Protein AF-A0A953U2Q8-F1 (afdb_monomer)

Radius of gyration: 19.76 Å; Cα contacts (8 Å, |Δi|>4): 92; chains: 1; bounding box: 66×37×39 Å

Secondary structure (DSSP, 8-state):
--HHHHHHHHHHHTTT--TT------S-EEEEE-TBSSS---HHHHHHH-TTEEEEEE-SS-BTTHHHH-HHHHHHHHHHHTGGGGGGGSSSS-------

pLDDT: mean 87.25, std 16.46, range [41.5, 98.62]

Mean predicted aligned error: 8.14 Å

Structure (mmCIF, N/CA/C/O backbone):
data_AF-A0A953U2Q8-F1
#
_entry.id   AF-A0A953U2Q8-F1
#
loop_
_atom_site.group_PDB
_atom_site.id
_atom_site.type_symbol
_atom_site.label_atom_id
_atom_site.label_alt_id
_atom_site.label_comp_id
_atom_site.label_asym_id
_atom_site.label_entity_id
_atom_site.label_seq_id
_atom_site.pdbx_PDB_ins_code
_atom_site.Cartn_x
_atom_site.Cartn_y
_atom_site.Cartn_z
_atom_site.occupancy
_atom_site.B_iso_or_equiv
_atom_site.auth_seq_id
_atom_site.auth_comp_id
_atom_site.auth_asym_id
_atom_site.auth_atom_id
_atom_site.pdbx_PDB_model_num
ATOM 1 N N . ASN A 1 1 ? 20.501 16.341 -7.539 1.00 76.50 1 ASN A N 1
ATOM 2 C CA . ASN A 1 1 ? 21.106 16.328 -6.183 1.00 76.50 1 ASN A CA 1
ATOM 3 C C . ASN A 1 1 ? 20.365 15.470 -5.143 1.00 76.50 1 ASN A C 1
ATOM 5 O O . ASN A 1 1 ? 20.627 15.638 -3.964 1.00 76.50 1 ASN A O 1
ATOM 9 N N . THR A 1 2 ? 19.502 14.513 -5.516 1.00 94.75 2 THR A N 1
ATOM 10 C CA . THR A 1 2 ? 18.705 13.718 -4.546 1.00 94.75 2 THR A CA 1
ATOM 11 C C . THR A 1 2 ? 19.136 12.255 -4.392 1.00 94.75 2 THR A C 1
ATOM 13 O O . THR A 1 2 ? 18.709 11.596 -3.451 1.00 94.75 2 THR A O 1
ATOM 16 N N . ALA A 1 3 ? 19.998 11.736 -5.272 1.00 93.75 3 ALA A N 1
ATOM 17 C CA . ALA A 1 3 ? 20.366 10.317 -5.274 1.00 93.75 3 ALA A CA 1
ATOM 18 C C . ALA A 1 3 ? 21.069 9.869 -3.976 1.00 93.75 3 ALA A C 1
ATOM 20 O O . ALA A 1 3 ? 20.667 8.884 -3.364 1.00 93.75 3 ALA A O 1
ATOM 21 N N . LEU A 1 4 ? 22.086 10.614 -3.521 1.00 94.88 4 LEU A N 1
ATOM 22 C CA . LEU A 1 4 ? 22.870 10.245 -2.335 1.00 94.88 4 LEU A CA 1
ATOM 23 C C . LEU A 1 4 ? 22.077 10.396 -1.032 1.00 94.88 4 LEU A C 1
ATOM 25 O O . LEU A 1 4 ? 22.125 9.519 -0.172 1.00 94.88 4 LEU A O 1
ATOM 29 N N . SER A 1 5 ? 21.321 11.488 -0.888 1.00 94.94 5 SER A N 1
ATOM 30 C CA . SER A 1 5 ? 20.476 11.696 0.291 1.00 94.94 5 SER A CA 1
ATOM 31 C C . SER A 1 5 ? 19.316 10.697 0.351 1.00 94.94 5 SER A C 1
ATOM 33 O O . SER A 1 5 ? 18.978 10.251 1.442 1.00 94.94 5 SER A O 1
ATOM 35 N N . GLY A 1 6 ? 18.767 10.274 -0.794 1.00 93.25 6 GLY A N 1
ATOM 36 C CA . GLY A 1 6 ? 17.772 9.199 -0.861 1.00 93.25 6 GLY A CA 1
ATOM 37 C C . GLY A 1 6 ? 18.342 7.825 -0.489 1.00 93.25 6 GLY A C 1
ATOM 38 O O . GLY A 1 6 ? 17.742 7.104 0.305 1.00 93.25 6 GLY A O 1
ATOM 39 N N . ALA A 1 7 ? 19.533 7.480 -0.992 1.00 93.69 7 ALA A N 1
ATOM 40 C CA . ALA A 1 7 ? 20.195 6.208 -0.681 1.00 93.69 7 ALA A CA 1
ATOM 41 C C . ALA A 1 7 ? 20.561 6.067 0.809 1.00 93.69 7 ALA A C 1
ATOM 43 O O . ALA A 1 7 ? 20.557 4.962 1.350 1.00 93.69 7 ALA A O 1
ATOM 44 N N . ARG A 1 8 ? 20.824 7.182 1.502 1.00 94.31 8 ARG A N 1
ATOM 45 C CA . ARG A 1 8 ? 21.167 7.196 2.933 1.00 94.31 8 ARG A CA 1
ATOM 46 C C . ARG A 1 8 ? 20.099 6.546 3.823 1.00 94.31 8 ARG A C 1
ATOM 48 O O . ARG A 1 8 ? 20.461 5.891 4.797 1.00 94.31 8 ARG A O 1
ATOM 55 N N . LEU A 1 9 ? 18.818 6.640 3.454 1.00 91.44 9 LEU A N 1
ATOM 56 C CA . LEU A 1 9 ? 17.728 5.969 4.174 1.00 91.44 9 LEU A CA 1
ATOM 57 C C . LEU A 1 9 ? 17.920 4.449 4.236 1.00 91.44 9 LEU A C 1
ATOM 59 O O . LEU A 1 9 ? 17.602 3.837 5.252 1.00 91.44 9 LEU A O 1
ATOM 63 N N . TYR A 1 10 ? 18.463 3.834 3.182 1.00 89.50 10 TYR A N 1
ATOM 64 C CA . TYR A 1 10 ? 18.739 2.397 3.175 1.00 89.50 10 TYR A CA 1
ATOM 65 C C . TYR A 1 10 ? 19.866 2.050 4.143 1.00 89.50 10 TYR A C 1
ATOM 67 O O . TYR A 1 10 ? 19.717 1.129 4.941 1.00 89.50 10 TYR A O 1
ATOM 75 N N . TRP A 1 11 ? 20.962 2.815 4.121 1.00 91.31 11 TRP A N 1
ATOM 76 C CA . TRP A 1 11 ? 22.106 2.597 5.011 1.00 91.31 11 TRP A CA 1
ATOM 77 C C . TRP A 1 11 ? 21.723 2.711 6.489 1.00 91.31 11 TRP A C 1
ATOM 79 O O . TRP A 1 11 ? 22.082 1.863 7.303 1.00 91.31 11 TRP A O 1
ATOM 89 N N . GLU A 1 12 ? 20.948 3.736 6.843 1.00 91.88 12 GLU A N 1
ATOM 90 C CA . GLU A 1 12 ? 20.570 3.983 8.237 1.00 91.88 12 GLU A CA 1
ATOM 91 C C . GLU A 1 12 ? 19.647 2.897 8.806 1.00 91.88 12 GLU A C 1
ATOM 93 O O . GLU A 1 12 ? 19.712 2.612 10.008 1.00 91.88 12 GLU A O 1
ATOM 98 N N . ASN A 1 13 ? 18.844 2.264 7.945 1.00 88.94 13 ASN A N 1
ATOM 99 C CA . ASN A 1 13 ? 17.836 1.270 8.313 1.00 88.94 13 ASN A CA 1
ATOM 100 C C . ASN A 1 13 ? 18.248 -0.187 8.041 1.00 88.94 13 ASN A C 1
ATOM 102 O O . ASN A 1 13 ? 17.521 -1.108 8.433 1.00 88.94 13 ASN A O 1
ATOM 106 N N . TRP A 1 14 ? 19.397 -0.415 7.395 1.00 86.12 14 TRP A N 1
ATOM 107 C CA . TRP A 1 14 ? 19.865 -1.748 7.019 1.00 86.12 14 TRP A CA 1
ATOM 108 C C . TRP A 1 14 ? 19.968 -2.671 8.238 1.00 86.12 14 TRP A C 1
ATOM 110 O O . TRP A 1 14 ? 20.610 -2.339 9.234 1.00 86.12 14 TRP A O 1
ATOM 120 N N . GLY A 1 15 ? 19.296 -3.824 8.180 1.00 79.75 15 GLY A N 1
ATOM 121 C CA . GLY A 1 15 ? 19.276 -4.818 9.261 1.00 79.75 15 GLY A CA 1
ATOM 122 C C . GLY A 1 15 ? 18.530 -4.404 10.540 1.00 79.75 15 GLY A C 1
ATOM 123 O O . GLY A 1 15 ? 18.440 -5.211 11.459 1.00 79.75 15 GLY A O 1
ATOM 124 N N . LYS A 1 16 ? 17.978 -3.183 10.619 1.00 81.12 16 LYS A N 1
ATOM 125 C CA . LYS A 1 16 ? 17.269 -2.674 11.812 1.00 81.12 16 LYS A CA 1
ATOM 126 C C . LYS A 1 16 ? 15.750 -2.776 11.709 1.00 81.12 16 LYS A C 1
ATOM 128 O O . LYS A 1 16 ? 15.067 -2.876 12.726 1.00 81.12 16 LYS A O 1
ATOM 133 N N . LEU A 1 17 ? 15.201 -2.722 10.496 1.00 76.75 17 LEU A N 1
ATOM 134 C CA . LEU A 1 17 ? 13.758 -2.771 10.279 1.00 76.75 17 LEU A CA 1
ATOM 135 C C . LEU A 1 17 ? 13.298 -4.202 9.990 1.00 76.75 17 LEU A C 1
ATOM 137 O O . LEU A 1 17 ? 13.650 -4.794 8.974 1.00 76.75 17 LEU A O 1
ATOM 141 N N . GLY A 1 18 ? 12.434 -4.736 10.856 1.00 78.75 18 GLY A N 1
ATOM 142 C CA . GLY A 1 18 ? 11.617 -5.905 10.534 1.00 78.75 18 GLY A CA 1
ATOM 143 C C . GLY A 1 18 ? 10.501 -5.507 9.570 1.00 78.75 18 GLY A C 1
ATOM 144 O O . GLY A 1 18 ? 9.373 -5.291 10.011 1.00 78.75 18 GLY A O 1
ATOM 145 N N . PHE A 1 19 ? 10.826 -5.348 8.282 1.00 70.62 19 PHE A N 1
ATOM 146 C CA . PHE A 1 19 ? 9.915 -4.824 7.249 1.00 70.62 19 PHE A CA 1
ATOM 147 C C . PHE A 1 19 ? 8.580 -5.579 7.162 1.00 70.62 19 PHE A C 1
ATOM 149 O O . PHE A 1 19 ? 7.555 -4.967 6.884 1.00 70.62 19 PHE A O 1
ATOM 156 N N . PHE A 1 20 ? 8.582 -6.877 7.472 1.00 74.62 20 PHE A N 1
ATOM 157 C CA . PHE A 1 20 ? 7.396 -7.738 7.423 1.00 74.62 20 PHE A CA 1
ATOM 158 C C . PHE A 1 20 ? 6.774 -8.023 8.795 1.00 74.62 20 PHE A C 1
ATOM 160 O O . PHE A 1 20 ? 5.812 -8.785 8.895 1.00 74.62 20 PHE A O 1
ATOM 167 N N . ASN A 1 21 ? 7.306 -7.437 9.869 1.00 85.88 21 ASN A N 1
ATOM 168 C CA . ASN A 1 21 ? 6.781 -7.685 11.204 1.00 85.88 21 ASN A CA 1
ATOM 169 C C . ASN A 1 21 ? 5.441 -6.965 11.378 1.00 85.88 21 ASN A C 1
ATOM 171 O O . ASN A 1 21 ? 5.336 -5.756 11.167 1.00 85.88 21 ASN A O 1
ATOM 175 N N . ALA A 1 22 ? 4.426 -7.696 11.839 1.00 85.25 22 ALA A N 1
ATOM 176 C CA . ALA A 1 22 ? 3.181 -7.098 12.298 1.00 85.25 22 ALA A CA 1
ATOM 177 C C . ALA A 1 22 ? 3.460 -6.217 13.527 1.00 85.25 22 ALA A C 1
ATOM 179 O O . ALA A 1 22 ? 3.939 -6.705 14.549 1.00 85.25 22 ALA A O 1
ATOM 180 N N . LYS A 1 23 ? 3.161 -4.916 13.427 1.00 86.25 23 LYS A N 1
ATOM 181 C CA . LYS A 1 23 ? 3.387 -3.932 14.505 1.00 86.25 23 LYS A CA 1
ATOM 182 C C . LYS A 1 23 ? 2.123 -3.581 15.303 1.00 86.25 23 LYS A C 1
ATOM 184 O O . LYS A 1 23 ? 2.160 -2.660 16.109 1.00 86.25 23 LYS A O 1
ATOM 189 N N . GLY A 1 24 ? 1.012 -4.290 15.080 1.00 84.88 24 GLY A N 1
ATOM 190 C CA . GLY A 1 24 ? -0.221 -4.135 15.864 1.00 84.88 24 GLY A CA 1
ATOM 191 C C . GLY A 1 24 ? -0.919 -2.782 15.692 1.00 84.88 24 GLY A C 1
ATOM 192 O O . GLY A 1 24 ? -1.393 -2.203 16.667 1.00 84.88 24 GLY A O 1
ATOM 193 N N . VAL A 1 25 ? -0.979 -2.255 14.466 1.00 91.38 25 VAL A N 1
ATOM 194 C CA . VAL A 1 25 ? -1.620 -0.959 14.187 1.00 91.38 25 VAL A CA 1
ATOM 195 C C . VAL A 1 25 ? -3.128 -1.063 14.451 1.00 91.38 25 VAL A C 1
ATOM 197 O O . VAL A 1 25 ? -3.834 -1.812 13.782 1.00 91.38 25 VAL A O 1
ATOM 200 N N . SER A 1 26 ? -3.625 -0.310 15.436 1.00 93.00 26 SER A N 1
ATOM 201 C CA . SER A 1 26 ? -4.975 -0.465 16.008 1.00 93.00 26 SER A CA 1
ATOM 202 C C . SER A 1 26 ? -6.000 0.582 15.544 1.00 93.00 26 SER A C 1
ATOM 204 O O . SER A 1 26 ? -7.089 0.693 16.120 1.00 93.00 26 SER A O 1
ATOM 206 N N . ILE A 1 27 ? -5.674 1.350 14.505 1.00 95.50 27 ILE A N 1
ATOM 207 C CA . ILE A 1 27 ? -6.588 2.272 13.812 1.00 95.50 27 ILE 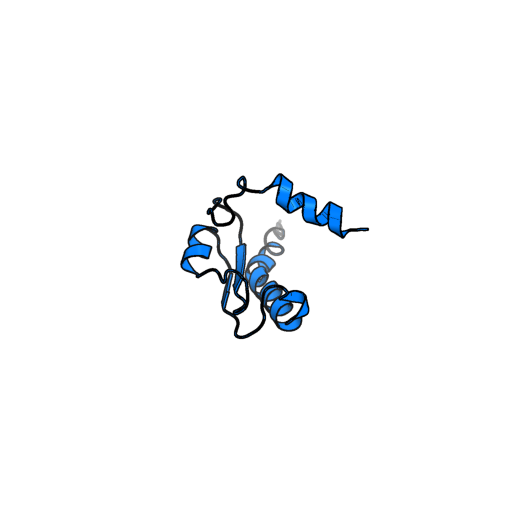A CA 1
ATOM 208 C C . ILE A 1 27 ? -7.208 1.591 12.580 1.00 95.50 27 ILE A C 1
ATOM 210 O O . ILE A 1 27 ? -6.689 0.560 12.156 1.00 95.50 27 ILE A O 1
ATOM 214 N N . PRO A 1 28 ? -8.301 2.121 11.998 1.00 96.88 28 PRO A N 1
ATOM 215 C CA . PRO A 1 28 ? -8.838 1.602 10.742 1.00 96.88 28 PRO A CA 1
ATOM 216 C C . PRO A 1 28 ? -7.798 1.642 9.613 1.00 96.88 28 PRO A C 1
ATOM 218 O O . PRO A 1 28 ? -7.155 2.671 9.410 1.00 96.88 28 PRO A O 1
ATOM 221 N N . VAL A 1 29 ? -7.651 0.539 8.875 1.00 97.25 29 VAL A N 1
ATOM 22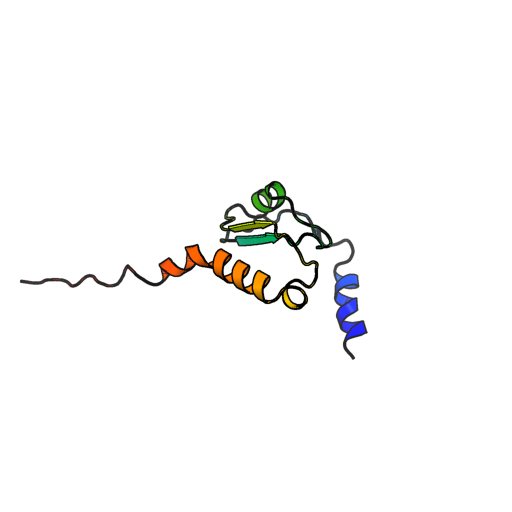2 C CA . VAL A 1 29 ? -6.696 0.415 7.758 1.00 97.25 29 VAL A CA 1
ATOM 223 C C . VAL A 1 29 ? -7.386 -0.159 6.523 1.00 97.25 29 VAL A C 1
ATOM 225 O O . VAL A 1 29 ? -8.201 -1.071 6.630 1.00 97.25 29 VAL A O 1
ATOM 228 N N . ALA A 1 30 ? -7.034 0.356 5.347 1.00 97.56 30 ALA A N 1
ATOM 229 C CA . ALA A 1 30 ? -7.406 -0.197 4.050 1.00 97.56 30 ALA A CA 1
ATOM 230 C C . ALA A 1 30 ? -6.149 -0.709 3.334 1.00 97.56 30 ALA A C 1
ATOM 232 O O . ALA A 1 30 ? -5.105 -0.061 3.396 1.00 97.56 30 ALA A O 1
ATOM 233 N N . VAL A 1 31 ? -6.249 -1.856 2.662 1.00 97.69 31 VAL A N 1
ATOM 234 C CA . VAL A 1 31 ? -5.153 -2.457 1.888 1.00 97.69 31 VAL A CA 1
ATOM 235 C C . VAL A 1 31 ? -5.638 -2.780 0.476 1.00 97.69 31 VAL A C 1
ATOM 237 O O . VAL A 1 31 ? -6.644 -3.462 0.299 1.00 97.69 31 VAL A O 1
ATOM 240 N N . SER A 1 32 ? -4.877 -2.344 -0.521 1.00 98.12 32 SER A N 1
ATOM 241 C CA . SER A 1 32 ? -5.124 -2.610 -1.938 1.00 98.12 32 SER A CA 1
ATOM 242 C C . SER A 1 32 ? -3.886 -3.275 -2.518 1.00 98.12 32 SER A C 1
ATOM 244 O O . SER A 1 32 ? -2.795 -2.711 -2.466 1.00 98.12 32 SER A O 1
ATOM 246 N N . VAL A 1 33 ? -4.034 -4.508 -2.997 1.00 97.88 33 VAL A N 1
ATOM 247 C CA . VAL A 1 33 ? -2.919 -5.362 -3.422 1.00 97.88 33 VAL A CA 1
ATOM 248 C C . VAL A 1 33 ? -2.859 -5.384 -4.941 1.00 97.88 33 VAL A C 1
ATOM 250 O O . VAL A 1 33 ? -3.687 -6.024 -5.588 1.00 97.88 33 VAL A O 1
ATOM 253 N N . PHE A 1 34 ? -1.870 -4.687 -5.488 1.00 97.69 34 PHE A N 1
ATOM 254 C CA . PHE A 1 34 ? -1.538 -4.704 -6.907 1.00 97.69 34 PHE A CA 1
ATOM 255 C C . PHE A 1 34 ? -0.720 -5.968 -7.238 1.00 97.69 34 PHE A C 1
ATOM 257 O O . PHE A 1 34 ? 0.123 -6.359 -6.423 1.00 97.69 34 PHE A O 1
ATOM 264 N N . PRO A 1 35 ? -0.988 -6.649 -8.368 1.00 96.50 35 PRO A N 1
ATOM 265 C CA . PRO A 1 35 ? -0.416 -7.966 -8.652 1.00 96.50 35 PRO A CA 1
ATOM 266 C C . PRO A 1 35 ? 1.107 -7.957 -8.831 1.00 96.50 35 PRO A C 1
ATOM 268 O O . PRO A 1 35 ? 1.750 -8.915 -8.406 1.00 96.50 35 PRO A O 1
ATOM 271 N N . ASP A 1 36 ? 1.676 -6.875 -9.373 1.00 96.00 36 ASP A N 1
ATOM 272 C CA . ASP A 1 36 ? 3.111 -6.753 -9.677 1.00 96.00 36 ASP A CA 1
ATOM 273 C C . ASP A 1 36 ? 3.881 -5.935 -8.613 1.00 96.00 36 ASP A C 1
ATOM 275 O O . ASP A 1 36 ? 4.949 -5.376 -8.873 1.00 96.00 36 ASP A O 1
ATOM 279 N N . GLU A 1 37 ? 3.329 -5.810 -7.400 1.00 94.44 37 GLU A N 1
ATOM 280 C CA . GLU A 1 37 ? 4.060 -5.290 -6.236 1.00 94.44 37 GLU A CA 1
ATOM 281 C C . GLU A 1 37 ? 5.197 -6.254 -5.852 1.00 94.44 37 GLU A C 1
ATOM 283 O O . GLU A 1 37 ? 5.087 -7.466 -6.019 1.00 94.44 37 GLU A O 1
ATOM 288 N N . LEU A 1 38 ? 6.284 -5.735 -5.277 1.00 90.88 38 LEU A N 1
ATOM 289 C CA . LEU A 1 38 ? 7.437 -6.533 -4.858 1.00 90.88 38 LEU A CA 1
ATOM 290 C C . LEU A 1 38 ? 7.054 -7.616 -3.833 1.00 90.88 38 LEU A C 1
ATOM 292 O O . LEU A 1 38 ? 7.612 -8.711 -3.842 1.00 90.88 38 LEU A O 1
ATOM 296 N N . TYR A 1 39 ? 6.090 -7.308 -2.959 1.00 86.81 39 TYR A N 1
ATOM 297 C CA . TYR A 1 39 ? 5.539 -8.232 -1.967 1.00 86.81 39 TYR A CA 1
ATOM 298 C C . TYR A 1 39 ? 4.009 -8.092 -1.869 1.00 86.81 39 TYR A C 1
ATOM 300 O O . TYR A 1 39 ? 3.508 -7.372 -0.998 1.00 86.81 39 TYR A O 1
ATOM 308 N N . PRO A 1 40 ? 3.236 -8.787 -2.722 1.00 90.06 40 PRO A N 1
ATOM 309 C CA . PRO A 1 40 ? 1.782 -8.706 -2.705 1.00 90.06 40 PRO A CA 1
ATOM 310 C C . PRO A 1 40 ? 1.233 -9.413 -1.458 1.00 90.06 40 PRO A C 1
ATOM 312 O O . PRO A 1 40 ? 1.151 -10.641 -1.389 1.00 90.06 40 PRO A O 1
ATOM 315 N N . ALA A 1 41 ? 0.865 -8.629 -0.443 1.00 88.94 41 ALA A N 1
ATOM 316 C CA . ALA A 1 41 ? 0.467 -9.149 0.861 1.00 88.94 41 ALA A CA 1
ATOM 317 C C . ALA A 1 41 ? -0.818 -10.007 0.779 1.00 88.94 41 ALA A C 1
ATOM 319 O O . ALA A 1 41 ? -1.893 -9.503 0.421 1.00 88.94 41 ALA A O 1
ATOM 320 N N . PRO A 1 42 ? -0.772 -11.296 1.170 1.00 93.44 42 PRO A N 1
ATOM 321 C CA . PRO A 1 42 ? -1.975 -12.101 1.336 1.00 93.44 42 PRO A CA 1
ATOM 322 C C . PRO A 1 42 ? -2.912 -11.494 2.387 1.00 93.44 42 PRO A C 1
ATOM 324 O O . PRO A 1 42 ? -2.467 -10.878 3.357 1.00 93.44 42 PRO A O 1
ATOM 327 N N . ARG A 1 43 ? -4.220 -11.734 2.246 1.00 95.44 43 ARG A N 1
ATOM 328 C CA . ARG A 1 43 ? -5.234 -11.209 3.174 1.00 95.44 43 ARG A CA 1
ATOM 329 C C . ARG A 1 43 ? -4.953 -11.579 4.630 1.00 95.44 43 ARG A C 1
ATOM 331 O O . ARG A 1 43 ? -5.016 -10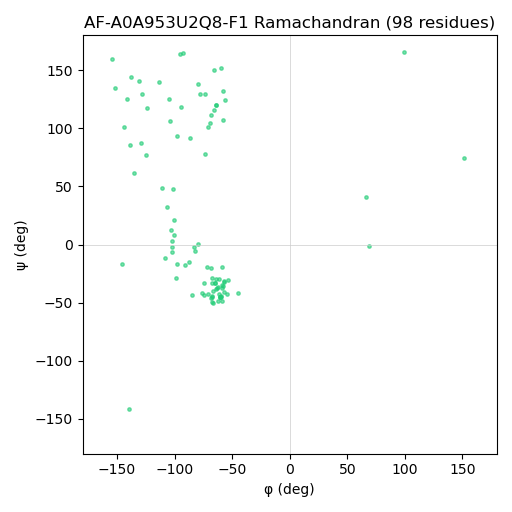.719 5.497 1.00 95.44 43 ARG A O 1
ATOM 338 N N . SER A 1 44 ? -4.556 -12.825 4.880 1.00 94.38 44 SER A N 1
ATOM 339 C CA . SER A 1 44 ? -4.229 -13.311 6.225 1.00 94.38 44 SER A CA 1
ATOM 340 C C . SER A 1 44 ? -3.055 -12.567 6.872 1.00 94.38 44 SER A C 1
ATOM 342 O O . SER A 1 44 ? -3.002 -12.435 8.094 1.00 94.38 44 SER A O 1
ATOM 344 N N . TRP A 1 45 ? -2.108 -12.064 6.074 1.00 93.06 45 TRP A N 1
ATOM 345 C CA . TRP A 1 45 ? -1.009 -11.238 6.574 1.00 93.06 45 TRP A CA 1
ATOM 346 C C . TRP A 1 45 ? -1.505 -9.834 6.917 1.00 93.06 45 TRP A C 1
ATOM 348 O O . TRP A 1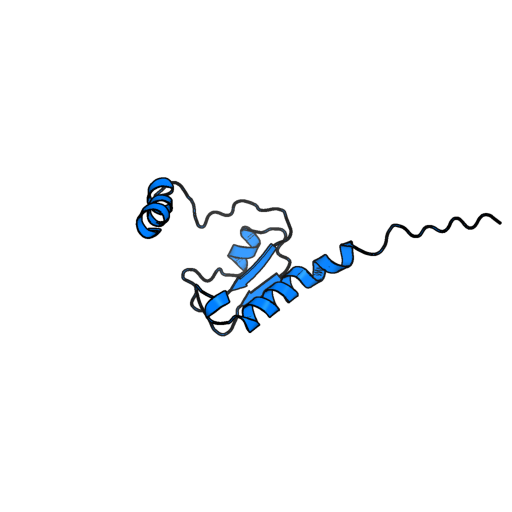 45 ? -1.175 -9.323 7.986 1.00 93.06 45 TRP A O 1
ATOM 358 N N . ALA A 1 46 ? -2.342 -9.246 6.056 1.00 94.06 46 ALA A N 1
ATOM 359 C CA . ALA A 1 46 ? -2.960 -7.945 6.303 1.00 94.06 46 ALA A CA 1
ATOM 360 C C . ALA A 1 46 ? -3.833 -7.959 7.570 1.00 94.06 46 ALA A C 1
ATOM 362 O O . ALA A 1 46 ? -3.700 -7.076 8.407 1.00 94.06 46 ALA A O 1
ATOM 363 N N . GLU A 1 47 ? -4.658 -8.988 7.764 1.00 94.12 47 GLU A N 1
ATOM 364 C CA . GLU A 1 47 ? -5.506 -9.140 8.957 1.00 94.12 47 GLU A CA 1
ATOM 365 C C . GLU A 1 47 ? -4.679 -9.300 10.240 1.00 94.12 47 GLU A C 1
ATOM 367 O O . GLU A 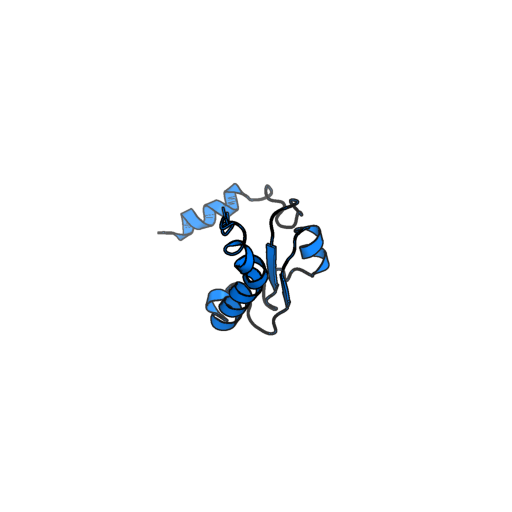1 47 ? -5.008 -8.717 11.272 1.00 94.12 47 GLU A O 1
ATOM 372 N N . ARG A 1 48 ? -3.557 -10.031 10.178 1.00 92.12 48 ARG A N 1
ATOM 373 C CA . ARG A 1 48 ? -2.629 -10.160 11.313 1.00 92.12 48 ARG A CA 1
ATOM 374 C C . ARG A 1 48 ? -1.939 -8.837 11.650 1.00 92.12 48 ARG A C 1
ATOM 376 O O . ARG A 1 48 ? -1.724 -8.538 12.822 1.00 92.12 48 ARG A O 1
ATOM 383 N N . ALA A 1 49 ? -1.552 -8.066 10.635 1.00 92.06 49 ALA A N 1
ATOM 384 C CA . ALA A 1 49 ? -0.885 -6.780 10.816 1.00 92.06 49 ALA A CA 1
ATOM 385 C C . ALA A 1 49 ? -1.847 -5.670 11.275 1.00 92.06 49 ALA A C 1
ATOM 387 O O . ALA A 1 49 ? -1.441 -4.791 12.043 1.00 92.06 49 ALA A O 1
ATOM 388 N N . TYR A 1 50 ? -3.105 -5.735 10.827 1.00 95.00 50 TYR A N 1
ATOM 389 C CA . TYR A 1 50 ? -4.125 -4.700 10.983 1.00 95.00 50 TYR A CA 1
ATOM 390 C C . TYR A 1 50 ? -5.428 -5.282 11.562 1.00 95.00 50 TYR A C 1
ATOM 392 O O . TYR A 1 50 ? -6.354 -5.596 10.813 1.00 95.00 50 TYR A O 1
ATOM 400 N N . PRO A 1 51 ? -5.566 -5.368 12.900 1.00 94.00 51 PRO A N 1
ATOM 401 C CA . PRO A 1 51 ? -6.779 -5.888 13.541 1.00 94.00 51 PRO A CA 1
ATOM 402 C C . PRO A 1 51 ? -8.073 -5.129 13.198 1.00 94.00 51 PRO A C 1
ATOM 404 O O . PRO A 1 51 ? -9.163 -5.664 13.375 1.00 94.00 51 PRO A O 1
ATOM 407 N N . LYS A 1 52 ? -7.972 -3.881 12.715 1.00 96.06 52 LYS A N 1
ATOM 408 C CA . LYS A 1 52 ? -9.101 -3.070 12.224 1.00 96.06 52 LYS A CA 1
ATOM 409 C C . LYS A 1 52 ? -9.036 -2.856 10.705 1.00 96.06 52 LYS A C 1
ATOM 411 O O . LYS A 1 52 ? -9.142 -1.728 10.223 1.00 96.06 52 LYS A O 1
ATOM 416 N N . LEU A 1 53 ? -8.834 -3.931 9.945 1.00 96.50 53 LEU A N 1
ATOM 417 C CA . LEU A 1 53 ? -8.860 -3.902 8.481 1.00 96.50 53 LEU A CA 1
ATOM 418 C C . LEU A 1 53 ? -10.291 -3.639 7.978 1.00 96.50 53 LEU A C 1
ATOM 420 O O . LEU A 1 53 ? -11.173 -4.481 8.128 1.00 96.50 53 LEU A O 1
ATOM 424 N N . ILE A 1 54 ? -10.524 -2.464 7.392 1.00 97.25 54 ILE A N 1
ATOM 425 C CA . ILE A 1 54 ? -11.848 -2.017 6.921 1.00 97.25 54 ILE A CA 1
ATOM 426 C C . ILE A 1 54 ? -12.071 -2.233 5.422 1.00 97.25 54 ILE A C 1
ATOM 428 O O . ILE A 1 54 ? -13.209 -2.194 4.962 1.00 97.25 54 ILE A O 1
ATOM 432 N N . HIS A 1 55 ? -11.000 -2.451 4.661 1.00 98.00 55 HIS A N 1
ATOM 433 C CA . HIS A 1 55 ? -11.043 -2.732 3.228 1.00 98.00 55 HIS A CA 1
ATOM 434 C C . HIS A 1 55 ? -9.830 -3.573 2.842 1.00 98.00 55 HIS A C 1
ATOM 436 O O . HIS A 1 55 ? -8.711 -3.279 3.264 1.00 98.00 55 HIS A O 1
ATOM 442 N N . TYR A 1 56 ? -10.058 -4.612 2.045 1.00 98.31 56 TYR A N 1
ATOM 443 C CA . TYR A 1 56 ? -9.009 -5.412 1.424 1.00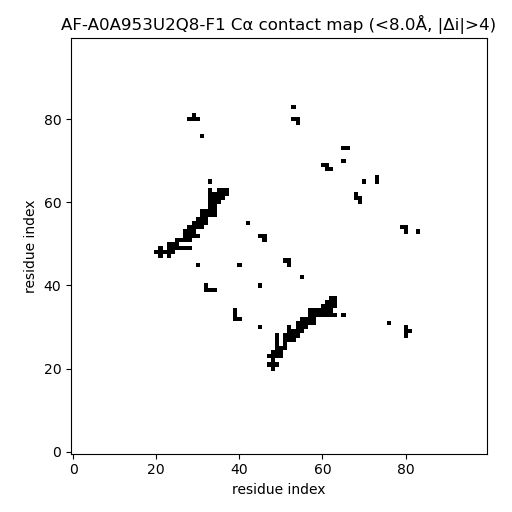 98.31 56 TYR A CA 1
ATOM 444 C C . TYR A 1 56 ? -9.449 -5.777 0.015 1.00 98.31 56 TYR A C 1
ATOM 446 O O . TYR A 1 56 ? -10.505 -6.392 -0.148 1.00 98.3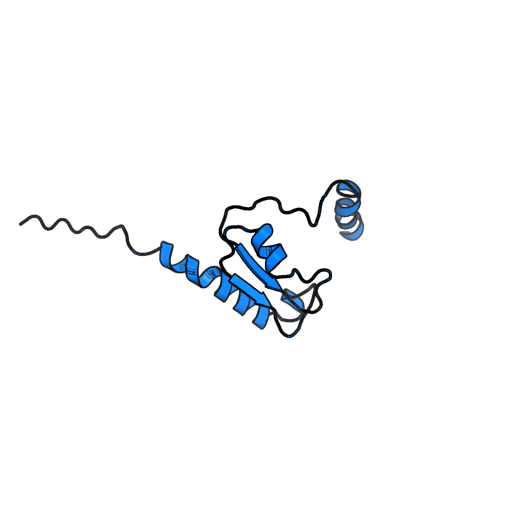1 56 TYR A O 1
ATOM 454 N N . ASN A 1 57 ? -8.631 -5.457 -0.980 1.00 98.38 57 ASN A N 1
ATOM 455 C CA . ASN A 1 57 ? -8.891 -5.849 -2.358 1.00 98.38 57 ASN A CA 1
ATOM 456 C C . ASN A 1 57 ? -7.610 -6.319 -3.050 1.00 98.38 57 ASN A C 1
ATOM 458 O O . ASN A 1 57 ? -6.533 -5.776 -2.807 1.00 98.38 57 ASN A O 1
ATOM 462 N N . LYS A 1 58 ? -7.738 -7.319 -3.923 1.00 97.88 58 LYS A N 1
ATOM 463 C CA . LYS A 1 58 ? -6.690 -7.719 -4.866 1.00 97.88 58 LYS A CA 1
ATOM 464 C C . LYS A 1 58 ? -7.097 -7.229 -6.245 1.00 97.88 58 LYS A C 1
ATOM 466 O O . LYS A 1 58 ? -8.195 -7.544 -6.693 1.00 97.88 58 LYS A O 1
ATOM 471 N N . LEU A 1 59 ? -6.222 -6.469 -6.883 1.00 97.38 59 LEU A N 1
ATOM 472 C CA . LEU A 1 59 ? -6.467 -5.894 -8.197 1.00 97.38 59 LEU A CA 1
ATOM 473 C C . LEU A 1 59 ? -5.931 -6.804 -9.305 1.00 97.38 59 LEU A C 1
ATOM 475 O O . LEU A 1 59 ? -5.163 -7.734 -9.060 1.00 97.38 59 LEU A O 1
ATOM 479 N N . ASP A 1 60 ? -6.372 -6.533 -10.526 1.00 96.94 60 ASP A N 1
ATOM 480 C CA . ASP A 1 60 ? -6.076 -7.301 -11.734 1.00 96.94 60 ASP A CA 1
ATOM 481 C C . ASP A 1 60 ? -4.830 -6.811 -12.489 1.00 96.94 60 ASP A C 1
ATOM 483 O O . ASP A 1 60 ? -4.282 -7.559 -13.296 1.00 96.94 60 ASP A O 1
ATOM 487 N N . LYS A 1 61 ? -4.359 -5.582 -12.231 1.00 97.00 61 LYS A N 1
ATOM 488 C CA . LYS A 1 61 ? -3.190 -4.988 -12.905 1.00 97.00 61 LYS A CA 1
ATOM 489 C C . LYS A 1 61 ? -2.485 -3.911 -12.079 1.00 97.00 61 LYS A C 1
ATOM 491 O O . LYS A 1 61 ? -3.100 -3.286 -11.217 1.00 97.00 61 LYS A O 1
ATOM 496 N N . GLY A 1 62 ? -1.226 -3.643 -12.431 1.00 97.31 62 GLY A N 1
ATOM 497 C CA . GLY A 1 62 ? -0.350 -2.631 -11.829 1.00 97.31 62 GLY A CA 1
ATOM 498 C C . GLY A 1 62 ? 0.629 -3.222 -10.814 1.00 97.31 62 GLY A C 1
ATOM 499 O O . GLY A 1 62 ? 0.448 -4.353 -10.359 1.00 97.31 62 GLY A O 1
ATOM 500 N N . GLY A 1 63 ? 1.642 -2.442 -10.440 1.00 96.81 63 GLY A N 1
ATOM 501 C CA . GLY A 1 63 ? 2.672 -2.868 -9.498 1.00 96.81 63 GLY A CA 1
ATOM 502 C C . GLY A 1 63 ? 3.094 -1.800 -8.495 1.00 96.81 63 GLY A C 1
ATOM 503 O O . GLY A 1 63 ? 2.275 -1.049 -7.960 1.00 96.81 63 GLY A O 1
ATOM 504 N N . HIS A 1 64 ? 4.397 -1.775 -8.215 1.00 97.12 64 HIS A N 1
ATOM 505 C CA . HIS A 1 64 ? 5.009 -0.977 -7.150 1.00 97.12 64 HIS A CA 1
ATOM 506 C C . HIS A 1 64 ? 4.720 0.529 -7.253 1.00 97.12 64 HIS A C 1
ATOM 508 O O . HIS A 1 64 ? 4.594 1.223 -6.243 1.00 97.12 64 HIS A O 1
ATOM 514 N N . PHE A 1 65 ? 4.564 1.054 -8.471 1.00 97.69 65 PHE A N 1
ATOM 515 C CA . PHE A 1 65 ? 4.244 2.459 -8.704 1.00 97.69 65 PHE A CA 1
ATOM 516 C C . PHE A 1 65 ? 2.758 2.636 -9.032 1.00 97.69 65 PHE A C 1
ATOM 518 O O . PHE A 1 65 ? 2.406 3.355 -9.963 1.00 97.69 65 PHE A O 1
ATOM 525 N N . ALA A 1 66 ? 1.870 2.025 -8.240 1.00 97.31 66 ALA A N 1
ATOM 526 C CA . ALA A 1 66 ? 0.417 2.001 -8.450 1.00 97.31 66 ALA A CA 1
ATOM 527 C C . ALA A 1 66 ? -0.211 3.358 -8.828 1.00 97.31 66 ALA A C 1
ATOM 529 O O . ALA A 1 66 ? -1.058 3.424 -9.717 1.00 97.31 66 ALA A O 1
ATOM 530 N N . ALA A 1 67 ? 0.220 4.452 -8.188 1.00 97.75 67 ALA A N 1
ATOM 531 C CA . ALA A 1 67 ? -0.277 5.800 -8.482 1.00 97.75 67 ALA A CA 1
ATOM 532 C C . ALA A 1 67 ? 0.079 6.285 -9.892 1.00 97.75 67 ALA A C 1
ATOM 534 O O . ALA A 1 67 ? -0.676 7.043 -10.494 1.00 97.75 67 ALA A O 1
ATOM 535 N N . TRP A 1 68 ? 1.235 5.864 -10.397 1.00 98.06 68 TRP A N 1
ATOM 536 C CA . TRP A 1 68 ? 1.726 6.196 -11.727 1.00 98.06 68 TRP A CA 1
ATOM 537 C C . TRP A 1 68 ? 1.169 5.242 -12.786 1.00 98.06 68 TRP A C 1
ATOM 539 O O . TRP A 1 68 ? 0.739 5.674 -13.850 1.00 98.06 68 TRP A O 1
ATOM 549 N N . GLU A 1 69 ? 1.152 3.944 -12.485 1.00 97.81 69 GLU A N 1
ATOM 550 C CA . GLU A 1 69 ? 0.751 2.894 -13.422 1.00 97.81 69 GLU A CA 1
ATOM 551 C C . GLU A 1 69 ? -0.769 2.810 -13.607 1.00 97.81 69 GLU A C 1
ATOM 553 O O . GLU A 1 69 ? -1.243 2.621 -14.725 1.00 97.81 69 GLU A O 1
ATOM 558 N N . GLN A 1 70 ? -1.542 2.930 -12.520 1.00 98.38 70 GLN A N 1
ATOM 559 C CA . GLN A 1 70 ? -3.001 2.771 -12.511 1.00 98.38 70 GLN A CA 1
ATOM 560 C C . GLN A 1 70 ? -3.689 3.883 -11.688 1.00 98.38 70 GLN A C 1
ATOM 562 O O . GLN A 1 70 ? -4.369 3.593 -10.696 1.00 98.38 70 GLN A O 1
ATOM 567 N N . PRO A 1 71 ? -3.559 5.169 -12.074 1.00 98.12 71 PRO A N 1
ATOM 568 C CA . PRO A 1 71 ? -4.034 6.298 -11.269 1.00 98.12 71 PRO A CA 1
ATOM 569 C C . PRO A 1 71 ? -5.538 6.251 -10.966 1.00 98.12 71 PRO A C 1
ATOM 571 O O . PRO A 1 71 ? -5.956 6.607 -9.859 1.00 98.12 71 PRO A O 1
ATOM 574 N N . GLN A 1 72 ? -6.362 5.796 -11.917 1.00 98.38 72 GLN A N 1
ATOM 575 C CA . GLN A 1 72 ? -7.805 5.645 -11.712 1.00 98.38 72 GLN A CA 1
ATOM 576 C C . GLN A 1 72 ? -8.114 4.532 -10.706 1.00 98.38 72 GLN A C 1
ATOM 578 O O . GLN A 1 72 ? -8.819 4.797 -9.733 1.00 98.38 72 GLN A O 1
ATOM 583 N N . LEU A 1 73 ? -7.530 3.338 -10.877 1.00 97.94 73 LEU A N 1
ATOM 584 C CA . LEU A 1 73 ? -7.748 2.219 -9.951 1.00 97.94 73 LEU A CA 1
ATOM 585 C C . LEU A 1 73 ? -7.302 2.574 -8.531 1.00 97.94 73 LEU A C 1
ATOM 587 O O . LEU A 1 73 ? -8.045 2.340 -7.581 1.00 97.94 73 LEU A O 1
ATOM 591 N N . LEU A 1 74 ? -6.132 3.206 -8.372 1.00 98.38 74 LEU A N 1
ATOM 592 C CA . LEU A 1 74 ? -5.684 3.655 -7.053 1.00 98.38 74 LEU A CA 1
ATOM 593 C C . LEU A 1 74 ? -6.672 4.658 -6.438 1.00 98.38 74 LEU A C 1
ATOM 595 O O . LEU A 1 74 ? -7.016 4.552 -5.262 1.00 98.38 74 LEU A O 1
ATOM 599 N N . SER A 1 75 ? -7.144 5.630 -7.222 1.00 98.50 75 SER A N 1
ATOM 600 C CA . SER A 1 75 ? -8.089 6.643 -6.736 1.00 98.50 75 SER A CA 1
ATOM 601 C C . SER A 1 75 ? -9.422 6.031 -6.293 1.00 98.50 75 SER A C 1
ATOM 603 O O . SER A 1 75 ? -10.018 6.473 -5.306 1.00 98.50 75 SER A O 1
ATOM 605 N N . GLU A 1 76 ? -9.902 5.017 -7.007 1.00 98.62 76 GLU A N 1
ATOM 606 C CA . GLU A 1 76 ? -11.117 4.273 -6.669 1.00 98.62 76 GLU A CA 1
ATOM 607 C C . GLU A 1 76 ? -10.946 3.464 -5.384 1.00 98.62 76 GLU A C 1
ATOM 609 O O . GLU A 1 76 ? -11.794 3.554 -4.492 1.00 98.62 76 GLU A O 1
ATOM 614 N N . GLU A 1 77 ? -9.818 2.772 -5.239 1.00 98.50 77 GLU A N 1
ATOM 615 C CA . GLU A 1 77 ? -9.471 2.014 -4.038 1.00 98.50 77 GLU A CA 1
ATOM 616 C C . GLU A 1 77 ? -9.353 2.907 -2.799 1.00 98.50 77 GLU A C 1
ATOM 618 O O . GLU A 1 77 ? -9.908 2.585 -1.747 1.00 98.50 77 GLU A O 1
ATOM 623 N N . VAL A 1 78 ? -8.733 4.086 -2.923 1.00 98.25 78 VAL A N 1
ATOM 624 C CA . VAL A 1 78 ? -8.707 5.086 -1.843 1.00 98.25 78 VAL A CA 1
ATOM 625 C C . VAL A 1 78 ? -10.137 5.486 -1.463 1.00 98.25 78 VAL A C 1
ATOM 627 O O . VAL A 1 78 ? -10.517 5.452 -0.290 1.00 98.25 78 VAL A O 1
ATOM 630 N N . ARG A 1 79 ? -10.991 5.820 -2.437 1.00 98.19 79 ARG A N 1
ATOM 631 C CA . ARG A 1 79 ? -12.390 6.205 -2.163 1.00 98.19 79 ARG A CA 1
ATOM 632 C C . ARG A 1 79 ? -13.199 5.080 -1.519 1.00 98.19 79 ARG A C 1
ATOM 634 O O . ARG A 1 79 ? -14.075 5.386 -0.695 1.00 98.19 79 ARG A O 1
ATOM 641 N N . ALA A 1 80 ? -12.947 3.833 -1.916 1.00 98.12 80 ALA A N 1
ATOM 642 C CA . ALA A 1 80 ? -13.554 2.633 -1.355 1.00 98.12 80 ALA A CA 1
ATOM 643 C C . ALA A 1 80 ? -13.108 2.426 0.097 1.00 98.12 80 ALA A C 1
ATOM 645 O O . ALA A 1 80 ? -13.967 2.361 0.977 1.00 98.12 80 ALA A O 1
ATOM 646 N N . GLY A 1 81 ? -11.799 2.467 0.363 1.00 97.69 81 GLY A N 1
ATOM 647 C CA . GLY A 1 81 ? -11.226 2.319 1.701 1.00 97.69 81 GLY A CA 1
ATOM 648 C C . GLY A 1 81 ? -11.758 3.342 2.705 1.00 97.69 81 GLY A C 1
ATOM 649 O O . GLY A 1 81 ? -12.105 2.989 3.826 1.00 97.69 81 GLY A O 1
ATOM 650 N N . PHE A 1 82 ? -11.930 4.601 2.293 1.00 96.94 82 PHE A N 1
ATOM 651 C CA . PHE A 1 82 ? -12.484 5.644 3.166 1.00 96.94 82 PHE A CA 1
ATOM 652 C C . PHE A 1 82 ? -14.019 5.649 3.257 1.00 96.94 82 PHE A C 1
ATOM 654 O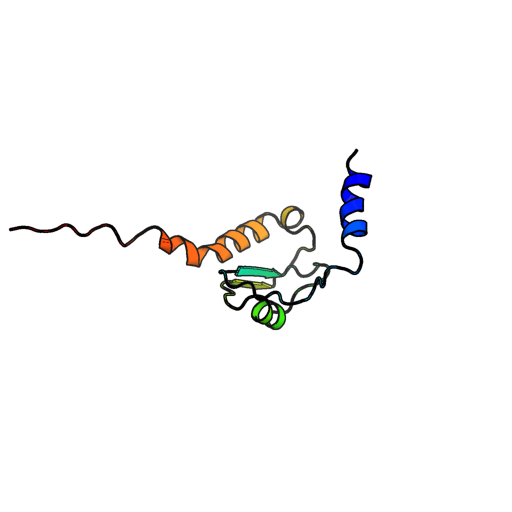 O . PHE A 1 82 ? -14.580 6.442 4.015 1.00 96.94 82 PHE A O 1
ATOM 661 N N . ARG A 1 83 ? -14.740 4.816 2.490 1.00 96.19 83 ARG A N 1
ATOM 662 C CA . ARG A 1 83 ? -16.208 4.906 2.370 1.00 96.19 83 ARG A CA 1
ATOM 663 C C . ARG A 1 83 ? -16.939 4.728 3.691 1.00 96.19 83 ARG A C 1
ATOM 665 O O . ARG A 1 83 ? -17.825 5.529 3.979 1.00 96.19 83 ARG A O 1
ATOM 672 N N . SER A 1 84 ? -16.556 3.733 4.483 1.00 93.19 84 SER A N 1
ATOM 673 C CA . SER A 1 84 ? -17.179 3.446 5.782 1.00 93.19 84 SER A CA 1
ATOM 674 C C . SER A 1 84 ? -16.903 4.521 6.839 1.00 93.19 84 SER A C 1
ATOM 676 O O . SER A 1 84 ? -17.658 4.640 7.798 1.00 93.19 84 SER A O 1
ATOM 678 N N . LEU A 1 85 ? -15.857 5.335 6.660 1.00 94.62 85 LEU A N 1
ATOM 679 C CA . LEU A 1 85 ? -15.451 6.360 7.626 1.00 94.62 85 LEU A CA 1
ATOM 680 C C . LEU A 1 85 ? -16.174 7.702 7.427 1.00 94.62 85 LEU A C 1
ATOM 682 O O . LEU A 1 85 ? -16.171 8.544 8.322 1.00 94.62 85 LEU A O 1
ATOM 686 N N . ARG A 1 86 ? -16.826 7.923 6.277 1.00 90.19 86 ARG A N 1
ATOM 687 C CA . ARG A 1 86 ? -17.469 9.213 5.950 1.00 90.19 86 ARG A CA 1
ATOM 688 C C . ARG A 1 86 ? -18.741 9.504 6.751 1.00 90.19 86 ARG A C 1
ATOM 690 O O . ARG A 1 86 ? -19.138 10.660 6.849 1.00 90.19 86 ARG A O 1
ATOM 697 N N . SER A 1 87 ? -19.370 8.495 7.346 1.00 75.88 87 SER A N 1
ATOM 698 C CA . SER A 1 87 ? -20.595 8.657 8.142 1.00 75.88 87 SER A CA 1
ATOM 699 C C . SER A 1 87 ? -20.360 9.174 9.570 1.00 75.88 87 SER A C 1
ATOM 701 O O . SER A 1 87 ? -21.328 9.374 10.295 1.00 75.88 87 SER A O 1
ATOM 703 N N . GLY A 1 88 ? -19.109 9.433 9.974 1.00 59.28 88 GLY A N 1
ATOM 704 C CA . GLY A 1 88 ? -18.759 9.951 11.305 1.00 59.28 88 GLY A CA 1
ATOM 705 C C . GLY A 1 88 ? -18.877 11.471 11.498 1.00 59.28 88 GLY A C 1
ATOM 706 O O . GLY A 1 88 ? -18.627 11.944 12.598 1.00 59.28 88 GLY A O 1
ATOM 707 N N . VAL A 1 89 ? -19.243 12.242 10.464 1.00 55.62 89 VAL A N 1
ATOM 708 C CA . VAL A 1 89 ? -19.375 13.720 10.538 1.00 55.62 89 VAL A CA 1
ATOM 709 C C . VAL A 1 89 ? -20.836 14.190 10.652 1.00 55.62 89 VAL A C 1
ATOM 711 O O . VAL A 1 89 ? -21.101 15.376 10.806 1.00 55.62 89 VAL A O 1
ATOM 714 N N . ALA A 1 90 ? -21.821 13.289 10.640 1.00 50.62 90 ALA A N 1
ATOM 715 C CA . ALA A 1 90 ? -23.224 13.685 10.737 1.00 50.62 90 ALA A CA 1
ATOM 716 C C . ALA A 1 90 ? -24.040 12.683 11.556 1.00 50.62 90 ALA A C 1
ATOM 718 O O . ALA A 1 90 ? -24.416 11.637 11.027 1.00 50.62 90 ALA A O 1
ATOM 719 N N . LYS A 1 91 ? -24.309 13.042 12.824 1.00 48.84 91 LYS A N 1
ATOM 720 C CA . LYS A 1 91 ? -25.513 12.757 13.647 1.00 48.84 91 LYS A CA 1
ATOM 721 C C . LYS A 1 91 ? -25.155 12.695 15.147 1.00 48.84 91 LYS A C 1
ATOM 723 O O . LYS A 1 91 ? -25.148 11.620 15.733 1.00 48.84 91 LYS A O 1
ATOM 728 N N . SER A 1 92 ? -24.907 13.841 15.783 1.00 44.38 92 SER A N 1
ATOM 729 C CA . SER A 1 92 ? -25.050 13.954 17.251 1.00 44.38 92 SER A CA 1
ATOM 730 C C . SER A 1 92 ? -25.547 15.314 17.753 1.00 44.38 92 SER A C 1
ATOM 732 O O . SER A 1 92 ? -26.091 15.361 18.847 1.00 44.38 92 SER A O 1
ATOM 734 N N . ASP A 1 93 ? -25.499 16.389 16.958 1.00 48.59 93 ASP A N 1
ATOM 735 C CA . ASP A 1 93 ? -25.708 17.741 17.516 1.00 48.59 93 ASP A CA 1
ATOM 736 C C . ASP A 1 93 ? -27.058 18.385 17.162 1.00 48.59 93 ASP A C 1
ATOM 738 O O . ASP A 1 93 ? -27.171 19.601 17.044 1.00 48.59 93 ASP A O 1
ATOM 742 N N . VAL A 1 94 ? -28.120 17.589 17.008 1.00 51.88 94 VAL A N 1
ATOM 743 C CA . VAL A 1 94 ? -29.483 18.139 16.904 1.00 51.88 94 VAL A CA 1
ATOM 744 C C . VAL A 1 94 ? -30.383 17.502 17.957 1.00 51.88 94 VAL A C 1
ATOM 746 O O . VAL A 1 94 ? -31.207 16.631 17.685 1.00 51.88 94 VAL A O 1
ATOM 749 N N . HIS A 1 95 ? -30.226 17.967 19.193 1.00 41.69 95 HIS A N 1
ATOM 750 C CA . HIS A 1 95 ? -31.296 17.961 20.182 1.00 41.69 95 HIS A CA 1
ATOM 751 C C . HIS A 1 95 ? -31.923 19.353 20.202 1.00 41.69 95 HIS A C 1
ATOM 753 O O . HIS A 1 95 ? -31.466 20.251 20.904 1.00 41.69 95 HIS A O 1
ATOM 759 N N . PHE A 1 96 ? -32.989 19.538 19.420 1.00 43.56 96 PHE A N 1
ATOM 760 C CA . PHE A 1 96 ? -33.925 20.621 19.694 1.00 43.56 96 PHE A CA 1
ATOM 761 C C . PHE A 1 96 ? -34.659 20.271 20.988 1.00 43.56 96 PHE A C 1
ATOM 763 O O . PHE A 1 96 ? -35.531 19.403 21.007 1.00 43.56 96 PHE A O 1
ATOM 770 N N . ALA A 1 97 ? -34.286 20.948 22.072 1.00 48.22 97 ALA A N 1
ATOM 771 C CA . ALA A 1 97 ? -35.126 21.062 23.247 1.00 48.22 97 ALA A CA 1
ATOM 772 C C . ALA A 1 97 ? -36.453 21.693 22.809 1.00 48.22 97 ALA A C 1
ATOM 774 O O . ALA A 1 97 ? -36.514 22.878 22.480 1.00 48.22 97 ALA A O 1
ATOM 775 N N . LYS A 1 98 ? -37.519 20.894 22.769 1.00 41.50 98 LYS A N 1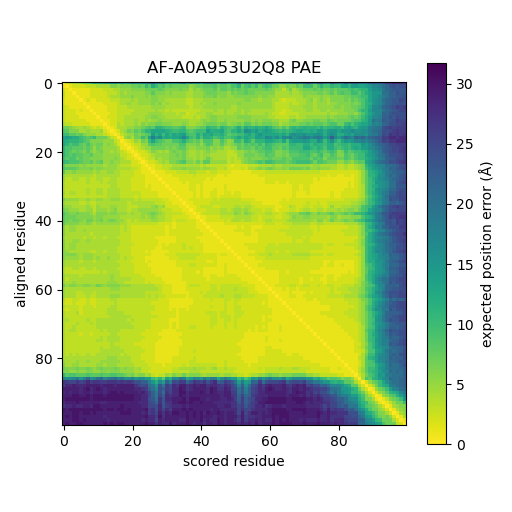
ATOM 776 C CA . LYS A 1 98 ? -38.876 21.423 22.698 1.00 41.50 98 LYS A CA 1
ATOM 777 C C . LYS A 1 98 ? -39.317 21.672 24.138 1.00 41.50 98 LYS A C 1
ATOM 779 O O . LYS A 1 98 ? -39.778 20.762 24.816 1.00 41.50 98 LYS A O 1
ATOM 784 N N . ALA A 1 99 ? -39.070 22.888 24.616 1.00 43.88 99 ALA A N 1
ATOM 785 C CA . ALA A 1 99 ? -39.803 23.445 25.742 1.00 43.88 99 ALA A CA 1
ATOM 786 C C . ALA A 1 99 ? -41.170 23.908 25.219 1.00 43.88 99 ALA A C 1
ATOM 788 O O . ALA A 1 99 ? -41.235 24.593 24.193 1.00 43.88 99 ALA A O 1
ATOM 789 N N . GLY A 1 100 ? -42.236 23.490 25.895 1.00 43.62 100 GLY A N 1
ATOM 790 C CA . GLY A 1 100 ? -43.628 23.787 25.568 1.00 43.62 100 GLY A CA 1
ATOM 791 C C . GLY A 1 100 ? -44.540 22.792 26.251 1.00 43.62 100 GLY A C 1
ATOM 792 O O . GLY A 1 100 ? -44.732 21.712 25.653 1.00 43.62 100 GLY A O 1
#

Sequence (100 aa):
NTALSGARLYWENWGKLGFFNAKGVSIPVAVSVFPDELYPAPRSWAERAYPKLIHYNKLDKGGHFAAWEQPQLLSEEVRAGFRSLRSGVAKSDVHFAKAG

Nearest PDB structures (foldseek):
  5f4z-assembly3_E  TM=9.033E-01  e=1.762E-04  Streptomyces carzinostaticus subsp. neocarzinostaticus
  4qa9-assembly1_A  TM=9.320E-01  e=3.231E-04  Streptomyces carzinostaticus subsp. neocarzinostaticus
  4qla-assembly1_A  TM=8.771E-01  e=3.420E-03  Bombyx mori
  4qla-assembly1_B  TM=8.826E-01  e=8.789E-03  Bombyx mori
  3om8-assembly1_B  TM=6.203E-01  e=1.065E-01  Pseudomonas aeruginosa PAO1

Solvent-accessible surface area (backbone atoms only — not comparable to full-atom values): 6329 Å² total; per-residue (Å²): 139,58,68,68,70,58,51,46,59,52,67,79,42,61,95,69,64,67,84,84,57,64,80,65,47,80,55,83,39,58,47,76,31,30,65,58,28,94,74,58,69,52,68,73,55,50,47,65,27,24,80,35,61,73,31,78,48,78,50,95,64,41,28,78,55,32,67,78,70,32,45,66,62,46,53,50,51,53,54,57,42,48,52,82,63,65,66,78,84,68,90,80,91,79,77,80,80,81,83,131

Foldseek 3Di:
DCPVVVCVVCVVCPPPDPPQDQPADADEDADEFAPAEPDRDDPVSVCSNYVRDPYYYYDDHDYDPCCVPPVPVVVVSVCVSCVVVVVVPDDDPDDPPPDD